Protein AF-A0A7R9MP04-F1 (afdb_monomer_lite)

Sequence (145 aa):
VLKQELERLFHLYYTNGYKESTEEIFAVLNKYTIYDICSVLKQFIRELPDPLLTQDLLEAFILVPNHENLNKMTVHNIATIMAPNLFPVLAQKKRTKQMEGLKEMETIMERAKDSFYITKTLVYNHLVLFHVPPYLIAQIQRRKK

Structure (mmCIF, N/CA/C/O backbone):
data_AF-A0A7R9MP04-F1
#
_entry.id   AF-A0A7R9MP04-F1
#
loop_
_atom_site.group_PDB
_atom_site.id
_atom_site.type_symbol
_atom_site.label_atom_id
_atom_site.label_alt_id
_atom_site.label_comp_id
_atom_site.label_asym_id
_atom_site.label_entity_id
_atom_site.label_seq_id
_atom_site.pdbx_PDB_ins_code
_atom_site.Cartn_x
_atom_site.Cartn_y
_atom_site.Cartn_z
_atom_site.occupancy
_atom_site.B_iso_or_equiv
_atom_site.auth_seq_id
_atom_site.auth_comp_id
_atom_site.auth_asym_id
_atom_site.auth_atom_id
_atom_site.pdbx_PDB_model_num
ATOM 1 N N . VAL A 1 1 ? -20.788 4.157 5.217 1.00 84.12 1 VAL A N 1
ATOM 2 C CA . VAL A 1 1 ? -21.451 5.092 4.282 1.00 84.12 1 VAL A CA 1
ATOM 3 C C . VAL A 1 1 ? -20.596 5.298 3.036 1.00 84.12 1 VAL A C 1
ATOM 5 O O . VAL A 1 1 ? -20.893 4.626 2.064 1.00 84.12 1 VAL A O 1
ATOM 8 N N . LEU A 1 2 ? -19.476 6.041 3.078 1.00 88.44 2 LEU A N 1
ATOM 9 C CA . LEU A 1 2 ? -18.633 6.297 1.889 1.00 88.44 2 LEU A CA 1
ATOM 10 C C . LEU A 1 2 ? -18.246 5.033 1.090 1.00 88.44 2 LEU A C 1
ATOM 12 O O . LEU A 1 2 ? -18.447 4.993 -0.116 1.00 88.44 2 LEU A O 1
ATOM 16 N N . LYS A 1 3 ? -17.747 3.979 1.753 1.00 87.50 3 LYS A N 1
ATOM 17 C CA . LYS A 1 3 ? -17.382 2.710 1.089 1.00 87.50 3 LYS A CA 1
ATOM 18 C C . LYS A 1 3 ? -18.540 2.089 0.300 1.00 87.50 3 LYS A C 1
ATOM 20 O O . LYS A 1 3 ? -18.364 1.754 -0.860 1.00 87.50 3 LYS A O 1
ATOM 25 N N . GLN A 1 4 ? -19.717 1.995 0.917 1.00 88.38 4 GLN A N 1
ATOM 26 C CA . GLN A 1 4 ? -20.915 1.430 0.286 1.00 88.38 4 GLN A CA 1
ATOM 27 C C . GLN A 1 4 ? -21.379 2.281 -0.900 1.00 88.38 4 GLN A C 1
ATOM 29 O O . GLN A 1 4 ? -21.826 1.752 -1.912 1.00 88.38 4 GLN A O 1
ATOM 34 N N . GLU A 1 5 ? -21.263 3.604 -0.785 1.00 87.38 5 GLU A N 1
ATOM 35 C CA . GLU A 1 5 ? -21.650 4.528 -1.850 1.00 87.38 5 GLU A CA 1
ATOM 36 C C . GLU A 1 5 ? -20.693 4.440 -3.046 1.00 87.38 5 GLU A C 1
ATOM 38 O O . GLU A 1 5 ? -21.151 4.391 -4.186 1.00 87.38 5 GLU A O 1
ATOM 43 N N . LEU A 1 6 ? -19.386 4.305 -2.790 1.00 87.12 6 LEU A N 1
ATOM 44 C CA . LEU A 1 6 ? -18.387 4.035 -3.825 1.00 87.12 6 LEU A CA 1
ATOM 45 C C . LEU A 1 6 ? -18.576 2.658 -4.466 1.00 87.12 6 LEU A C 1
ATOM 47 O O . LEU A 1 6 ? -18.546 2.567 -5.685 1.00 87.12 6 LEU A O 1
ATOM 51 N N . GLU A 1 7 ? -18.815 1.599 -3.690 1.00 87.56 7 GLU A N 1
ATOM 52 C CA . GLU A 1 7 ? -19.099 0.256 -4.226 1.00 87.56 7 GLU A CA 1
ATOM 53 C C . GLU A 1 7 ? -20.322 0.269 -5.150 1.00 87.56 7 GLU A C 1
ATOM 55 O O . GLU A 1 7 ? -20.286 -0.308 -6.238 1.00 87.56 7 GLU A O 1
ATOM 60 N N . ARG A 1 8 ? -21.382 0.986 -4.758 1.00 88.19 8 ARG A N 1
ATOM 61 C CA . ARG A 1 8 ? -22.579 1.173 -5.584 1.00 88.19 8 ARG A CA 1
ATOM 62 C C . ARG A 1 8 ? -22.254 1.893 -6.894 1.00 88.19 8 ARG A C 1
ATOM 64 O O . ARG A 1 8 ? -22.691 1.441 -7.949 1.00 88.19 8 ARG A O 1
ATOM 71 N N . LEU A 1 9 ? -21.504 2.994 -6.831 1.00 84.38 9 LEU A N 1
ATOM 72 C CA . LEU A 1 9 ? -21.118 3.772 -8.014 1.00 84.38 9 LEU A CA 1
ATOM 73 C C . LEU A 1 9 ? -20.188 2.991 -8.943 1.00 84.38 9 LEU A C 1
ATOM 75 O O . LEU A 1 9 ? -20.394 3.000 -10.150 1.00 84.38 9 LEU A O 1
ATOM 79 N N . PHE A 1 10 ? -19.214 2.256 -8.403 1.00 82.56 10 PHE A N 1
ATOM 80 C CA . PHE A 1 10 ? -18.371 1.375 -9.209 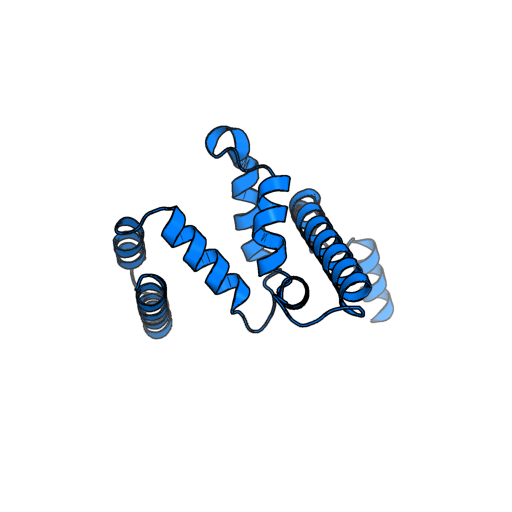1.00 82.56 10 PHE A CA 1
ATOM 81 C C . PHE A 1 10 ? -19.207 0.301 -9.903 1.00 82.56 10 PHE A C 1
ATOM 83 O O . PHE A 1 10 ? -19.037 0.077 -11.098 1.00 82.56 10 PHE A O 1
ATOM 90 N N . HIS A 1 11 ? -20.149 -0.328 -9.200 1.00 84.94 11 HIS A N 1
ATOM 91 C CA . HIS A 1 11 ? -21.037 -1.310 -9.816 1.00 84.94 11 HIS A CA 1
ATOM 92 C C . HIS A 1 11 ? -21.853 -0.706 -10.973 1.00 84.94 11 HIS A C 1
ATOM 94 O O . HIS A 1 11 ? -21.939 -1.311 -12.041 1.00 84.94 11 HIS A O 1
ATOM 100 N N . LEU A 1 12 ? -22.418 0.492 -10.799 1.00 82.94 12 LEU A N 1
ATOM 101 C CA . LEU A 1 12 ? -23.123 1.229 -11.861 1.00 82.94 12 LEU A CA 1
ATOM 102 C C . LEU A 1 12 ? -22.210 1.533 -13.053 1.00 82.94 12 LEU A C 1
ATOM 104 O O . LEU A 1 12 ? -22.532 1.171 -14.183 1.00 82.94 12 LEU A O 1
ATOM 108 N N . TYR A 1 13 ? -21.021 2.067 -12.790 1.00 80.88 13 TYR A N 1
ATOM 109 C CA . TYR A 1 13 ? -20.032 2.384 -13.814 1.00 80.88 13 TYR A CA 1
ATOM 110 C C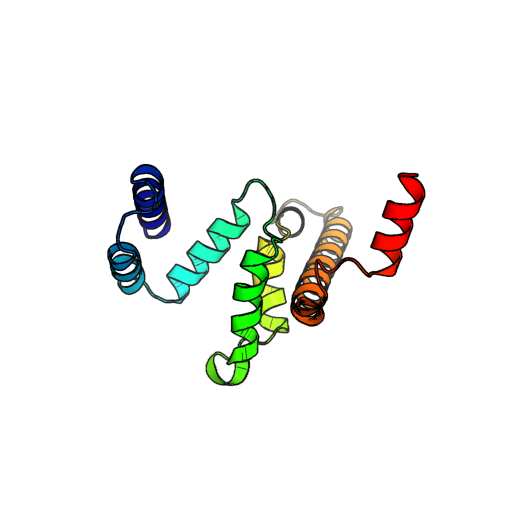 . TYR A 1 13 ? -19.647 1.163 -14.670 1.00 80.88 13 TYR A C 1
ATOM 112 O O . TYR A 1 13 ? -19.632 1.240 -15.902 1.00 80.88 13 TYR A O 1
ATOM 120 N N . TYR A 1 14 ? -19.389 0.013 -14.035 1.00 79.94 14 TYR A N 1
ATOM 121 C CA . TYR A 1 14 ? -19.065 -1.238 -14.732 1.00 79.94 14 TYR A CA 1
ATOM 122 C C . TYR A 1 14 ? -20.267 -1.806 -15.500 1.00 79.94 14 TYR A C 1
ATOM 124 O O . TYR A 1 14 ? -20.126 -2.203 -16.657 1.00 79.94 14 TYR A O 1
ATOM 132 N N . THR A 1 15 ? -21.455 -1.830 -14.890 1.00 84.19 15 THR A N 1
ATOM 133 C CA . THR A 1 15 ? -22.670 -2.374 -15.530 1.00 84.19 15 THR A CA 1
ATOM 134 C C . THR A 1 15 ? -23.150 -1.533 -16.709 1.00 84.19 15 THR A C 1
ATOM 136 O O . THR A 1 15 ? -23.669 -2.084 -17.678 1.00 84.19 15 THR A O 1
ATOM 139 N N . ASN A 1 16 ? -22.878 -0.229 -16.694 1.00 81.94 16 ASN A N 1
ATOM 140 C CA . ASN A 1 16 ? -23.178 0.686 -17.794 1.00 81.94 16 ASN A CA 1
ATOM 141 C C . ASN A 1 16 ? -22.074 0.732 -18.869 1.00 81.94 16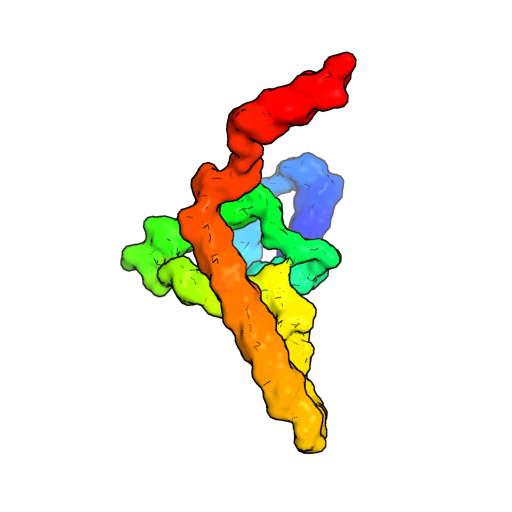 ASN A C 1
ATOM 143 O O . ASN A 1 16 ? -22.106 1.576 -19.768 1.00 81.94 16 ASN A O 1
ATOM 147 N N . GLY A 1 17 ? -21.108 -0.193 -18.822 1.00 75.00 17 GLY A N 1
ATOM 148 C CA . GLY A 1 17 ? -20.081 -0.355 -19.849 1.00 75.00 17 GLY A CA 1
ATOM 149 C C . GLY A 1 17 ? -19.074 0.790 -19.887 1.00 75.00 17 GLY A C 1
ATOM 150 O O . GLY A 1 17 ? -18.675 1.197 -20.977 1.00 75.00 17 GLY A O 1
ATOM 151 N N . TYR A 1 18 ? -18.683 1.313 -18.720 1.00 72.25 18 TYR A N 1
ATOM 152 C CA . TYR A 1 18 ? -17.705 2.401 -18.570 1.00 72.25 18 TYR A CA 1
ATOM 153 C C . TYR A 1 18 ? -18.153 3.742 -19.181 1.00 72.25 18 TYR A C 1
ATOM 155 O O . TYR A 1 18 ? -17.324 4.608 -19.455 1.00 72.25 18 TYR A O 1
ATOM 163 N N . LYS A 1 19 ? -19.461 3.916 -19.424 1.00 63.34 19 LYS A N 1
ATOM 164 C CA . LYS A 1 19 ? -20.028 5.090 -20.113 1.00 63.34 19 LYS A CA 1
ATOM 165 C C . LYS A 1 19 ? -20.446 6.235 -19.191 1.00 63.34 19 LYS A C 1
ATOM 167 O O . LYS A 1 19 ? -20.754 7.312 -19.693 1.00 63.34 19 LYS A O 1
ATOM 172 N N . GLU A 1 20 ? -20.504 6.017 -17.880 1.00 62.00 20 GLU A N 1
ATOM 173 C CA . GLU A 1 20 ? -20.896 7.073 -16.944 1.00 62.00 20 GLU A CA 1
ATOM 174 C C . GLU A 1 20 ? -19.772 8.086 -16.707 1.00 62.00 20 GLU A C 1
ATOM 176 O O . GLU A 1 20 ? -18.592 7.743 -16.615 1.00 62.00 20 GLU A O 1
ATOM 181 N N . SER A 1 21 ? -20.177 9.351 -16.590 1.00 65.62 21 SER A N 1
ATOM 182 C CA . SER A 1 21 ? -19.329 10.469 -16.194 1.00 65.62 21 SER A CA 1
ATOM 183 C C . SER A 1 21 ? -18.785 10.246 -14.780 1.00 65.62 21 SER A C 1
ATOM 185 O O . SER A 1 21 ? -19.538 9.990 -13.841 1.00 65.62 21 SER A O 1
ATOM 187 N N . THR A 1 22 ? -17.474 10.404 -14.591 1.00 73.94 22 THR A N 1
ATOM 188 C CA . THR A 1 22 ? -16.836 10.348 -13.263 1.00 73.94 22 THR A CA 1
ATOM 189 C C . THR A 1 22 ? -17.294 11.473 -12.320 1.00 73.94 22 THR A C 1
ATOM 191 O O . THR A 1 22 ? -16.907 11.483 -11.153 1.00 73.94 22 THR A O 1
ATOM 194 N N . GLU A 1 23 ? -18.106 12.427 -12.788 1.00 82.25 23 GLU A N 1
ATOM 195 C CA . GLU A 1 23 ? -18.621 13.561 -12.006 1.00 82.25 23 GLU A CA 1
ATOM 196 C C . GLU A 1 23 ? -19.388 13.130 -10.754 1.00 82.25 23 GLU A C 1
ATOM 198 O O . GLU A 1 23 ? -19.207 13.742 -9.703 1.00 82.25 23 GLU A O 1
ATOM 203 N N . GLU A 1 24 ? -20.185 12.059 -10.813 1.00 81.00 24 GLU A N 1
ATOM 204 C CA . GLU A 1 24 ? -20.904 11.563 -9.631 1.00 81.00 24 GLU A CA 1
ATOM 205 C C . GLU A 1 24 ? -19.945 11.025 -8.563 1.00 81.00 24 GLU A C 1
ATOM 207 O O . GLU A 1 24 ? -20.136 11.269 -7.369 1.00 81.00 24 GLU A O 1
ATOM 212 N N . ILE A 1 25 ? -18.867 10.356 -8.988 1.00 82.44 25 ILE A N 1
ATOM 213 C CA . ILE A 1 25 ? -17.813 9.875 -8.090 1.00 82.44 25 ILE A CA 1
ATOM 214 C C . ILE A 1 25 ? -17.137 11.071 -7.419 1.00 82.44 25 ILE A C 1
ATOM 216 O O . ILE A 1 25 ? -17.017 11.099 -6.193 1.00 82.44 25 ILE A O 1
ATOM 220 N N . PHE A 1 26 ? -16.756 12.095 -8.188 1.00 84.00 26 PHE A N 1
ATOM 221 C CA . PHE A 1 26 ? -16.170 13.317 -7.634 1.00 84.00 26 PHE A CA 1
ATOM 222 C C . PHE A 1 26 ? -17.129 14.047 -6.686 1.00 84.00 26 PHE A C 1
ATOM 224 O O . PHE A 1 26 ? -16.710 14.500 -5.620 1.00 84.00 26 PHE A O 1
ATOM 231 N N . ALA A 1 27 ? -18.419 14.120 -7.018 1.00 87.19 27 ALA A N 1
ATOM 232 C CA . ALA A 1 27 ? -19.434 14.737 -6.173 1.00 87.19 27 ALA A CA 1
ATOM 233 C C . ALA A 1 27 ? -19.604 14.002 -4.837 1.00 87.19 27 ALA A C 1
ATOM 235 O O . ALA A 1 27 ? -19.786 14.648 -3.807 1.00 87.19 27 ALA A O 1
ATOM 236 N N . VAL A 1 28 ? -19.524 12.668 -4.827 1.00 87.06 28 VAL A N 1
ATOM 237 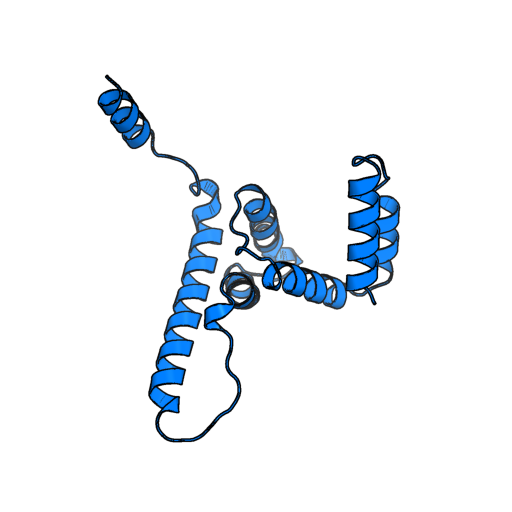C CA . VAL A 1 28 ? -19.532 11.880 -3.586 1.00 87.06 28 VAL A CA 1
ATOM 238 C C . VAL A 1 28 ? -18.244 12.086 -2.800 1.00 87.06 28 VAL A C 1
ATOM 240 O O . VAL A 1 28 ? -18.322 12.367 -1.607 1.00 87.06 28 VAL A O 1
ATOM 243 N N . LEU A 1 29 ? -17.073 12.008 -3.438 1.00 87.56 29 LEU A N 1
ATOM 244 C CA . LEU A 1 29 ? -15.784 12.195 -2.763 1.00 87.56 29 LEU A CA 1
ATOM 245 C C . LEU A 1 29 ? -15.689 13.568 -2.083 1.00 87.56 29 LEU A C 1
ATOM 247 O O . LEU A 1 29 ? -15.275 13.642 -0.930 1.00 87.56 29 LEU A O 1
ATOM 251 N N . ASN A 1 30 ? -16.166 14.633 -2.732 1.00 90.31 30 ASN A N 1
ATOM 252 C CA . ASN A 1 30 ? -16.152 15.995 -2.184 1.00 90.31 30 ASN A CA 1
ATOM 253 C C . ASN A 1 30 ? -17.024 16.188 -0.929 1.00 90.31 30 ASN A C 1
ATOM 255 O O . ASN A 1 30 ? -16.877 17.197 -0.241 1.00 90.31 30 ASN A O 1
ATOM 259 N N . LYS A 1 31 ? -17.918 15.245 -0.599 1.00 92.38 31 LYS A N 1
ATOM 260 C CA . LYS A 1 31 ? -18.712 15.285 0.644 1.00 92.38 31 LYS A CA 1
ATOM 261 C C . LYS A 1 31 ? -17.928 14.819 1.874 1.00 92.38 31 LYS A C 1
ATOM 263 O O . LYS A 1 31 ? -18.400 15.015 2.992 1.00 92.38 31 LYS A O 1
ATOM 268 N N . TYR A 1 32 ? -16.777 14.177 1.686 1.00 92.56 32 TYR A N 1
ATOM 269 C CA . TYR A 1 32 ? -16.004 13.546 2.753 1.00 92.56 32 TYR A CA 1
ATOM 270 C C . TYR A 1 32 ? -14.620 14.169 2.897 1.00 92.56 32 TYR A C 1
ATOM 272 O O . TYR A 1 32 ? -14.087 14.787 1.976 1.00 92.56 32 TYR A O 1
ATOM 280 N N . THR A 1 33 ? -14.009 14.000 4.069 1.00 92.50 33 THR A N 1
ATOM 281 C CA . THR A 1 33 ? -12.649 14.494 4.282 1.00 92.50 33 THR A CA 1
ATOM 282 C C . THR A 1 33 ? -11.637 13.626 3.537 1.00 92.50 33 THR A C 1
ATOM 284 O O . THR A 1 33 ? -11.853 12.433 3.309 1.00 92.50 33 THR A O 1
ATOM 287 N N . ILE A 1 34 ? -10.463 14.188 3.235 1.00 87.50 34 ILE A N 1
ATOM 288 C CA . ILE A 1 34 ? -9.354 13.418 2.655 1.00 87.50 34 ILE A CA 1
ATOM 289 C C . ILE A 1 34 ? -8.956 12.219 3.531 1.00 87.50 34 ILE A C 1
ATOM 291 O O . ILE A 1 34 ? -8.529 11.188 3.017 1.00 87.50 34 ILE A O 1
ATOM 295 N N . TYR A 1 35 ? -9.133 12.314 4.853 1.00 89.00 35 TYR A N 1
ATOM 296 C CA . TYR A 1 35 ? -8.850 11.219 5.779 1.00 89.00 35 TYR A CA 1
ATOM 297 C C . TYR A 1 35 ? -9.840 10.064 5.625 1.00 89.00 35 TYR A C 1
ATOM 299 O O . TYR A 1 35 ? -9.414 8.907 5.630 1.00 89.00 35 TYR A O 1
ATOM 307 N N . ASP A 1 36 ? -11.127 10.363 5.440 1.00 90.88 36 ASP A N 1
ATOM 308 C CA . ASP A 1 36 ? -12.165 9.357 5.195 1.00 90.88 36 ASP A CA 1
ATOM 309 C C . ASP A 1 36 ? -11.906 8.627 3.877 1.00 90.88 36 ASP A C 1
ATOM 311 O O . ASP A 1 36 ? -11.904 7.394 3.835 1.00 90.88 36 ASP A O 1
ATOM 315 N N . ILE A 1 37 ? -11.596 9.385 2.822 1.00 89.56 37 ILE A N 1
ATOM 316 C CA . ILE A 1 37 ? -11.263 8.847 1.498 1.00 89.56 37 ILE A CA 1
ATOM 317 C C . ILE A 1 37 ? -10.023 7.950 1.590 1.00 89.56 37 ILE A C 1
ATOM 319 O O . ILE A 1 37 ? -10.060 6.795 1.165 1.00 89.56 37 ILE A O 1
ATOM 323 N N . CYS A 1 38 ? -8.943 8.430 2.214 1.00 86.50 38 CYS A N 1
ATOM 324 C CA . CYS A 1 38 ? -7.726 7.646 2.432 1.00 86.50 38 CYS A CA 1
ATOM 325 C C . CYS A 1 38 ? -7.991 6.379 3.255 1.00 86.50 38 CYS A C 1
ATOM 327 O O . CYS A 1 38 ? -7.385 5.337 3.008 1.00 86.50 38 CYS A O 1
ATOM 329 N N . SER A 1 39 ? -8.865 6.451 4.260 1.00 88.50 39 SER A N 1
ATOM 330 C CA . SER A 1 39 ? -9.246 5.297 5.078 1.00 88.50 39 SER A CA 1
ATOM 331 C C . SER A 1 39 ? -9.938 4.225 4.237 1.00 88.50 39 SER A C 1
ATOM 333 O O . SER A 1 39 ? -9.537 3.060 4.277 1.00 88.50 39 SER A O 1
ATOM 335 N N . VAL A 1 40 ? -10.909 4.634 3.417 1.00 89.88 40 VAL A N 1
ATOM 336 C CA . VAL A 1 40 ? -11.648 3.743 2.516 1.00 89.88 40 VAL A CA 1
ATOM 337 C C . VAL A 1 40 ? -10.736 3.156 1.436 1.00 89.88 40 VAL A C 1
ATOM 339 O O . VAL A 1 40 ? -10.798 1.956 1.188 1.00 89.88 40 VAL A O 1
ATOM 342 N N . LEU A 1 41 ? -9.819 3.941 0.863 1.00 86.00 41 LEU A N 1
ATOM 343 C CA . LEU A 1 41 ? -8.823 3.446 -0.096 1.00 86.00 41 LEU A CA 1
ATOM 344 C C . LEU A 1 41 ? -7.945 2.342 0.509 1.00 86.00 41 LEU A C 1
ATOM 346 O O . LEU A 1 41 ? -7.800 1.266 -0.070 1.00 86.00 41 LEU A O 1
ATOM 350 N N . LYS A 1 42 ? -7.389 2.577 1.705 1.00 85.12 42 LYS A N 1
ATOM 351 C CA . LYS A 1 42 ? -6.591 1.565 2.421 1.00 85.12 42 LYS A CA 1
ATOM 352 C C . LYS A 1 42 ? -7.409 0.311 2.716 1.00 85.12 42 LYS A C 1
ATOM 354 O O . LYS A 1 42 ? -6.883 -0.796 2.652 1.00 85.12 42 LYS A O 1
ATOM 359 N N . GLN A 1 43 ? -8.684 0.487 3.052 1.00 85.50 43 GLN A N 1
ATOM 360 C CA . GLN A 1 43 ? -9.599 -0.617 3.294 1.00 85.50 43 GLN A CA 1
ATOM 361 C C . GLN A 1 43 ? -9.841 -1.447 2.028 1.00 85.50 43 GLN A C 1
ATOM 363 O O . GLN A 1 43 ? -9.740 -2.666 2.116 1.00 85.50 43 GLN A O 1
ATOM 368 N N . PHE A 1 44 ? -10.082 -0.820 0.872 1.00 84.75 44 PHE A N 1
ATOM 369 C CA . PHE A 1 44 ? -10.239 -1.537 -0.396 1.00 84.75 44 PHE A CA 1
ATOM 370 C C . PHE A 1 44 ? -9.008 -2.370 -0.734 1.00 84.75 44 PHE A C 1
ATOM 372 O O . PHE A 1 44 ? -9.144 -3.554 -1.004 1.00 84.75 44 PHE A O 1
ATOM 379 N N . ILE A 1 45 ? -7.810 -1.789 -0.639 1.00 80.19 45 ILE A N 1
ATOM 380 C CA . ILE A 1 45 ? -6.555 -2.498 -0.943 1.00 80.19 45 ILE A CA 1
ATOM 381 C C . ILE A 1 45 ? -6.393 -3.748 -0.070 1.00 80.19 45 ILE A C 1
ATOM 383 O O . ILE A 1 45 ? -5.967 -4.790 -0.554 1.00 80.19 45 ILE A O 1
ATOM 387 N N . ARG A 1 46 ? -6.768 -3.655 1.210 1.00 81.25 46 ARG A N 1
ATOM 388 C CA . ARG A 1 46 ? -6.681 -4.768 2.161 1.00 81.25 46 ARG A CA 1
ATOM 389 C C . ARG A 1 46 ? -7.712 -5.873 1.910 1.00 81.25 46 ARG A C 1
ATOM 391 O O . ARG A 1 46 ? -7.465 -7.010 2.292 1.00 81.25 46 ARG A O 1
ATOM 398 N N . GLU A 1 47 ? -8.880 -5.538 1.370 1.00 81.94 47 GLU A N 1
ATOM 399 C CA . GLU A 1 47 ? -10.004 -6.472 1.188 1.00 81.94 47 GLU A CA 1
ATOM 400 C C . GLU A 1 47 ? -9.959 -7.236 -0.140 1.00 81.94 47 GLU A C 1
ATOM 402 O O . GLU A 1 47 ? -10.836 -8.057 -0.405 1.00 81.94 47 GLU A O 1
ATOM 407 N N . LEU A 1 48 ? -8.953 -6.985 -0.975 1.00 76.31 48 LEU A N 1
ATOM 408 C CA . LEU A 1 48 ? -8.832 -7.674 -2.250 1.00 76.31 48 LEU A CA 1
ATOM 409 C C . LEU A 1 48 ? -8.431 -9.140 -2.065 1.00 76.31 48 LEU A C 1
ATOM 411 O O . LEU A 1 48 ? -7.656 -9.456 -1.160 1.00 76.31 48 LEU A O 1
ATOM 415 N N . PRO A 1 49 ? -8.950 -10.033 -2.928 1.00 72.38 49 PRO A N 1
ATOM 416 C CA . PRO A 1 49 ? -8.653 -11.460 -2.855 1.00 72.38 49 PRO A CA 1
ATOM 417 C C . PRO A 1 49 ? -7.162 -11.751 -3.072 1.00 72.38 49 PRO A C 1
ATOM 419 O O . PRO A 1 49 ? -6.631 -12.655 -2.435 1.00 72.38 49 PRO A O 1
ATOM 422 N N . ASP A 1 50 ? -6.491 -10.934 -3.892 1.00 65.50 50 ASP A N 1
ATOM 423 C CA . ASP A 1 50 ? -5.053 -10.992 -4.144 1.00 65.50 50 ASP A CA 1
ATOM 424 C C . ASP A 1 50 ? -4.395 -9.629 -3.842 1.00 65.50 50 ASP A C 1
ATOM 426 O O . ASP A 1 50 ? -4.964 -8.583 -4.180 1.00 65.50 50 ASP A O 1
ATOM 430 N N . PRO A 1 51 ? -3.199 -9.597 -3.218 1.00 64.94 51 PRO A N 1
ATOM 431 C CA . PRO A 1 51 ? -2.502 -8.351 -2.913 1.00 64.94 51 PRO A CA 1
ATOM 432 C C . PRO A 1 51 ? -2.130 -7.584 -4.192 1.00 64.94 51 PRO A C 1
ATOM 434 O O . PRO A 1 51 ? -1.487 -8.110 -5.101 1.00 64.94 51 PRO A O 1
ATOM 437 N N . LEU A 1 52 ? -2.517 -6.305 -4.246 1.00 63.59 52 LEU A N 1
ATOM 438 C CA . LEU A 1 52 ? -2.276 -5.420 -5.387 1.00 63.59 52 LEU A CA 1
ATOM 439 C C . LEU A 1 52 ? -0.819 -4.960 -5.458 1.00 63.59 52 LEU A C 1
ATOM 441 O O . LEU A 1 52 ? -0.436 -3.959 -4.854 1.00 63.59 52 LEU A O 1
ATOM 445 N N . LEU A 1 53 ? -0.024 -5.642 -6.271 1.00 63.84 53 LEU A N 1
ATOM 446 C CA . LEU A 1 53 ? 1.237 -5.122 -6.799 1.00 63.84 53 LEU A CA 1
ATOM 447 C C . LEU A 1 53 ? 1.231 -5.249 -8.322 1.00 63.84 53 LEU A C 1
ATOM 449 O O . LEU A 1 53 ? 2.009 -5.996 -8.910 1.00 63.84 53 LEU A O 1
ATOM 453 N N . THR A 1 54 ? 0.301 -4.540 -8.961 1.00 62.94 54 THR A N 1
ATOM 454 C CA . THR A 1 54 ? 0.263 -4.418 -10.421 1.00 62.94 54 THR A CA 1
ATOM 455 C C . THR A 1 54 ? 1.050 -3.191 -10.871 1.00 62.94 54 THR A C 1
ATOM 457 O O . THR A 1 54 ? 1.182 -2.208 -10.138 1.00 62.94 54 THR A O 1
ATOM 460 N N . GLN A 1 55 ? 1.576 -3.253 -12.094 1.00 61.94 55 GLN A N 1
ATOM 461 C CA . GLN A 1 55 ? 2.318 -2.159 -12.720 1.00 61.94 55 GLN A CA 1
ATOM 462 C C . GLN A 1 55 ? 1.504 -0.851 -12.749 1.00 61.94 55 GLN A C 1
ATOM 464 O O . GLN A 1 55 ? 2.0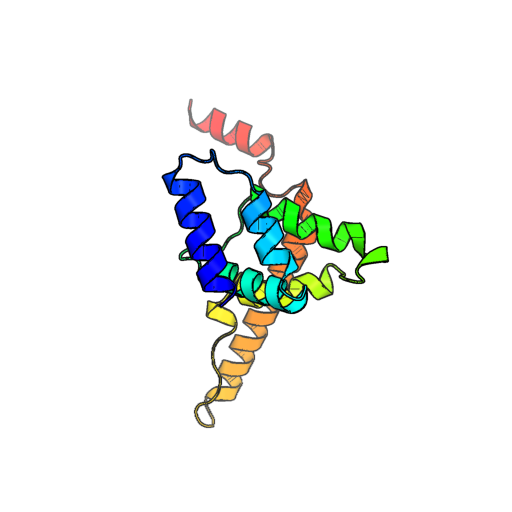47 0.207 -12.447 1.00 61.94 55 GLN A O 1
ATOM 469 N N . ASP A 1 56 ? 0.197 -0.943 -13.008 1.00 63.25 56 ASP A N 1
ATOM 470 C CA . ASP A 1 56 ? -0.694 0.214 -13.187 1.00 63.25 56 ASP A CA 1
ATOM 471 C C . ASP A 1 56 ? -0.953 0.994 -11.890 1.00 63.25 56 ASP A C 1
ATOM 473 O O . ASP A 1 56 ? -1.128 2.209 -11.893 1.00 63.25 56 ASP A O 1
ATOM 477 N N . LEU A 1 57 ? -0.964 0.305 -10.749 1.00 68.06 57 LEU A N 1
ATOM 478 C CA . LEU A 1 57 ? -1.199 0.936 -9.450 1.00 68.06 57 LEU A CA 1
ATOM 479 C C . LEU A 1 57 ? 0.082 1.485 -8.828 1.00 68.06 57 LEU A C 1
ATOM 481 O O . LEU A 1 57 ? 0.017 2.394 -7.999 1.00 68.06 57 LEU A O 1
ATOM 485 N N . LEU A 1 58 ? 1.245 0.967 -9.236 1.00 70.25 58 LEU A N 1
ATOM 486 C CA . LEU A 1 58 ? 2.532 1.441 -8.743 1.00 70.25 58 LEU A CA 1
ATOM 487 C C . LEU A 1 58 ? 2.728 2.930 -9.064 1.00 70.25 58 LEU A C 1
ATOM 489 O O . LEU A 1 58 ? 3.183 3.673 -8.197 1.00 70.25 58 LEU A O 1
ATOM 493 N N . GLU A 1 59 ? 2.297 3.384 -10.244 1.00 73.38 59 GLU A N 1
ATOM 494 C CA . GLU A 1 59 ? 2.339 4.795 -10.658 1.00 73.38 59 GLU A CA 1
ATOM 495 C C . GLU A 1 59 ? 1.632 5.721 -9.658 1.00 73.38 59 GLU A C 1
ATOM 497 O O . GLU A 1 59 ? 2.206 6.716 -9.205 1.00 73.38 59 GLU A O 1
ATOM 502 N N . ALA A 1 60 ? 0.433 5.338 -9.211 1.00 70.50 60 ALA A N 1
ATOM 503 C CA . ALA A 1 60 ? -0.310 6.081 -8.197 1.00 70.50 60 ALA A CA 1
ATOM 504 C C . ALA A 1 60 ? 0.437 6.135 -6.849 1.00 70.50 60 ALA A C 1
ATOM 506 O O . ALA A 1 60 ? 0.423 7.166 -6.172 1.00 70.50 60 ALA A O 1
ATOM 507 N N . PHE A 1 61 ? 1.140 5.061 -6.471 1.00 72.88 61 PHE A N 1
ATOM 508 C CA . PHE A 1 61 ? 1.955 5.026 -5.250 1.00 72.88 61 PHE A CA 1
ATOM 509 C C . PHE A 1 61 ? 3.212 5.900 -5.328 1.00 72.88 61 PHE A C 1
ATOM 511 O O . PHE A 1 61 ? 3.662 6.398 -4.296 1.00 72.88 61 PHE A O 1
ATOM 518 N N . ILE A 1 62 ? 3.765 6.114 -6.523 1.00 78.88 62 ILE A N 1
ATOM 519 C CA . ILE A 1 62 ? 4.975 6.921 -6.759 1.00 78.88 62 ILE A CA 1
ATOM 520 C C . ILE A 1 62 ? 4.647 8.408 -6.929 1.00 78.88 62 ILE A C 1
ATOM 522 O O . ILE A 1 62 ? 5.467 9.272 -6.608 1.00 78.88 62 ILE A O 1
ATOM 526 N N . LEU A 1 63 ? 3.433 8.743 -7.367 1.00 83.69 63 LEU A N 1
ATOM 527 C CA . LEU A 1 63 ? 3.019 10.138 -7.502 1.00 83.69 63 LEU A CA 1
ATOM 528 C C . LEU A 1 63 ? 3.023 10.873 -6.153 1.00 83.69 63 LEU A C 1
ATOM 530 O O . LEU A 1 63 ? 3.392 12.046 -6.087 1.00 83.69 63 LEU A O 1
ATOM 534 N N . VAL A 1 64 ? 2.657 10.186 -5.067 1.00 85.12 64 VAL A N 1
ATOM 535 C CA . VAL A 1 64 ? 2.619 10.756 -3.710 1.00 85.12 64 VAL A CA 1
ATOM 536 C C . VAL A 1 64 ? 4.002 11.233 -3.230 1.00 85.12 64 VAL A C 1
ATOM 538 O O . VAL A 1 64 ? 4.109 12.419 -2.906 1.00 85.12 64 VAL A O 1
ATOM 541 N N . PRO A 1 65 ? 5.066 10.404 -3.204 1.00 85.06 65 PRO A N 1
ATOM 542 C CA . PRO A 1 65 ? 6.386 10.849 -2.758 1.00 85.06 65 PRO A CA 1
ATOM 543 C C . PRO A 1 65 ? 7.035 11.843 -3.729 1.00 85.06 65 PRO A C 1
ATOM 545 O O . PRO A 1 65 ? 7.794 12.703 -3.295 1.00 85.06 65 PRO A O 1
ATOM 548 N N . ASN A 1 66 ? 6.684 11.827 -5.020 1.00 86.75 66 ASN A N 1
ATOM 549 C CA . ASN A 1 66 ? 7.153 12.848 -5.967 1.00 86.75 66 ASN A CA 1
ATOM 550 C C . ASN A 1 66 ? 6.661 14.267 -5.617 1.00 86.75 66 ASN A C 1
ATOM 552 O O . ASN A 1 66 ? 7.273 15.252 -6.023 1.00 86.75 66 ASN A O 1
ATOM 556 N N . HIS A 1 67 ? 5.590 14.379 -4.825 1.00 89.25 67 HIS A N 1
ATOM 557 C CA . HIS A 1 67 ? 5.046 15.643 -4.326 1.00 89.25 67 HIS A CA 1
ATOM 558 C C . HIS A 1 67 ? 5.316 15.858 -2.825 1.00 89.25 67 HIS A C 1
ATOM 560 O O . HIS A 1 67 ? 4.591 16.614 -2.169 1.00 89.25 67 HIS A O 1
ATOM 566 N N . GLU A 1 68 ? 6.369 15.239 -2.270 1.00 89.19 68 GLU A N 1
ATOM 567 C CA . GLU A 1 68 ? 6.729 15.313 -0.842 1.00 89.19 68 GLU A CA 1
ATOM 568 C C . GLU A 1 68 ? 6.816 16.756 -0.317 1.00 89.19 68 GLU A C 1
ATOM 570 O O . GLU A 1 68 ? 6.374 17.051 0.794 1.00 89.19 68 GLU A O 1
ATOM 575 N N . ASN A 1 69 ? 7.301 17.696 -1.132 1.00 89.62 69 ASN A N 1
ATOM 576 C CA . ASN A 1 69 ? 7.394 19.107 -0.747 1.00 89.62 69 ASN A CA 1
ATOM 577 C C . ASN A 1 69 ? 6.032 19.718 -0.369 1.00 89.62 69 ASN A C 1
ATOM 579 O O . ASN A 1 69 ? 5.978 20.582 0.515 1.00 89.62 69 ASN A O 1
ATOM 583 N N . LEU A 1 70 ? 4.950 19.241 -0.991 1.00 90.31 70 LEU A N 1
ATOM 584 C CA . LEU A 1 70 ? 3.582 19.725 -0.802 1.00 90.31 70 LEU A CA 1
ATOM 585 C C . LEU A 1 70 ? 2.817 18.916 0.251 1.00 90.31 70 LEU A C 1
ATOM 587 O O . LEU A 1 70 ? 2.127 19.498 1.083 1.00 90.31 70 LEU A O 1
ATOM 591 N N . ASN A 1 71 ? 2.943 17.586 0.237 1.00 87.00 71 ASN A N 1
ATOM 592 C CA . ASN A 1 71 ? 2.129 16.690 1.071 1.00 87.00 71 ASN A CA 1
ATOM 593 C C . ASN A 1 71 ? 2.866 16.117 2.297 1.00 87.00 71 ASN A C 1
ATOM 595 O O . ASN A 1 71 ? 2.235 15.482 3.140 1.00 87.00 71 ASN A O 1
ATOM 599 N N . LYS A 1 72 ? 4.185 16.333 2.408 1.00 90.44 72 LYS A N 1
ATOM 600 C CA . LYS A 1 72 ? 5.069 15.825 3.477 1.00 90.44 72 LYS A CA 1
ATOM 601 C C . LYS A 1 72 ? 5.099 14.293 3.607 1.00 90.44 72 LYS A C 1
ATOM 603 O O . LYS A 1 72 ? 5.549 13.752 4.620 1.00 90.44 72 LYS A O 1
ATOM 608 N N . MET A 1 73 ? 4.628 13.575 2.591 1.00 89.12 73 MET A N 1
ATOM 609 C CA . MET A 1 73 ? 4.578 12.118 2.557 1.00 89.12 73 MET A CA 1
ATOM 610 C C . MET A 1 73 ? 5.839 11.569 1.903 1.00 89.12 73 MET A C 1
ATOM 612 O O . MET A 1 73 ? 5.915 11.415 0.689 1.00 89.12 73 MET A O 1
ATOM 616 N N . THR A 1 74 ? 6.819 11.236 2.738 1.00 90.94 74 THR A N 1
ATOM 617 C CA . THR A 1 74 ? 8.048 10.580 2.289 1.00 90.94 74 THR A CA 1
ATOM 618 C C . THR A 1 74 ? 7.785 9.129 1.879 1.00 90.94 74 THR A C 1
ATOM 620 O O . THR A 1 74 ? 6.823 8.501 2.335 1.00 90.94 74 THR A O 1
ATOM 623 N N . VAL A 1 75 ? 8.696 8.532 1.104 1.00 88.88 75 VAL A N 1
ATOM 624 C CA . VAL A 1 75 ? 8.656 7.086 0.795 1.00 88.88 75 VAL A CA 1
ATOM 625 C C . VAL A 1 75 ? 8.599 6.235 2.073 1.00 88.88 75 VAL A C 1
ATOM 627 O O . VAL A 1 75 ? 7.926 5.207 2.108 1.00 88.88 75 VAL A O 1
ATOM 630 N N . HIS A 1 76 ? 9.263 6.673 3.149 1.00 91.06 76 HIS A N 1
ATOM 631 C CA . HIS A 1 76 ? 9.194 6.009 4.451 1.00 91.06 76 HIS A CA 1
ATOM 632 C C . HIS A 1 76 ? 7.774 6.053 5.034 1.00 91.06 76 HIS A C 1
ATOM 634 O O . HIS A 1 76 ? 7.252 5.015 5.436 1.00 91.06 76 HIS A O 1
ATOM 640 N N . ASN A 1 77 ? 7.127 7.223 5.038 1.00 90.50 77 ASN A N 1
ATOM 641 C CA . ASN A 1 77 ? 5.763 7.382 5.558 1.00 90.50 77 ASN A CA 1
ATOM 642 C C . ASN A 1 77 ? 4.769 6.507 4.784 1.00 90.50 77 ASN A C 1
ATOM 644 O O . ASN A 1 77 ? 3.901 5.865 5.378 1.00 90.50 77 ASN A O 1
ATOM 648 N N . ILE A 1 78 ? 4.935 6.435 3.464 1.00 88.25 78 ILE A N 1
ATOM 649 C CA . ILE A 1 78 ? 4.114 5.593 2.592 1.00 88.25 78 ILE A CA 1
ATOM 650 C C . ILE A 1 78 ? 4.332 4.119 2.907 1.00 88.25 78 ILE A C 1
ATOM 652 O O . ILE A 1 78 ? 3.354 3.409 3.125 1.00 88.25 78 ILE A O 1
ATOM 656 N N . ALA A 1 79 ? 5.582 3.660 2.996 1.00 88.75 79 ALA A N 1
ATOM 657 C CA . ALA A 1 79 ? 5.883 2.272 3.333 1.00 88.75 79 ALA A CA 1
ATOM 658 C C . ALA A 1 79 ? 5.271 1.870 4.684 1.00 88.75 79 ALA A C 1
ATOM 660 O O . ALA A 1 79 ? 4.650 0.815 4.782 1.00 88.75 79 ALA A O 1
ATOM 661 N N . THR A 1 80 ? 5.342 2.739 5.694 1.00 89.06 80 THR A N 1
ATOM 662 C CA . THR A 1 80 ? 4.737 2.503 7.015 1.00 89.06 80 THR A CA 1
ATOM 663 C C . THR A 1 80 ? 3.215 2.351 6.953 1.00 89.06 80 THR A C 1
ATOM 665 O O . THR A 1 80 ? 2.646 1.509 7.646 1.00 89.06 80 THR A O 1
ATOM 668 N N . ILE A 1 81 ? 2.534 3.145 6.123 1.00 87.38 81 ILE A N 1
ATOM 669 C CA . ILE A 1 81 ? 1.067 3.136 6.024 1.00 87.38 81 ILE A CA 1
ATOM 670 C C . ILE A 1 81 ? 0.562 2.027 5.091 1.00 87.38 81 ILE A C 1
ATOM 672 O O . ILE A 1 81 ? -0.499 1.449 5.339 1.00 87.38 81 ILE A O 1
ATOM 676 N N . MET A 1 82 ? 1.300 1.723 4.025 1.00 85.75 82 MET A N 1
ATOM 677 C CA . MET A 1 82 ? 0.857 0.822 2.961 1.00 85.75 82 MET A CA 1
ATOM 678 C C . MET A 1 82 ? 1.267 -0.630 3.180 1.00 85.75 82 MET A C 1
ATOM 680 O O . MET A 1 82 ? 0.461 -1.507 2.881 1.00 85.75 82 MET A O 1
ATOM 684 N N . ALA A 1 83 ? 2.441 -0.901 3.762 1.00 86.56 83 ALA A N 1
ATOM 685 C CA . ALA A 1 83 ? 2.908 -2.264 4.030 1.00 86.56 83 ALA A CA 1
ATOM 686 C C . ALA A 1 83 ? 1.860 -3.173 4.709 1.00 86.56 83 ALA A C 1
ATOM 688 O O . ALA A 1 83 ? 1.638 -4.272 4.206 1.00 86.56 83 ALA A O 1
ATOM 689 N N . PRO A 1 84 ? 1.139 -2.757 5.773 1.00 83.81 84 PRO A N 1
ATOM 690 C CA . PRO A 1 84 ? 0.138 -3.626 6.399 1.00 83.81 84 PRO A CA 1
ATOM 691 C C . PRO A 1 84 ? -1.104 -3.877 5.530 1.00 83.81 84 PRO A C 1
ATOM 693 O O . PRO A 1 84 ? -1.837 -4.828 5.788 1.00 83.81 84 PRO A O 1
ATOM 696 N N . ASN A 1 85 ? -1.365 -3.036 4.524 1.00 83.00 85 ASN A N 1
ATOM 697 C CA . ASN A 1 85 ? -2.474 -3.231 3.586 1.00 83.00 85 ASN A CA 1
ATOM 698 C C . ASN A 1 85 ? -2.046 -4.062 2.365 1.00 83.00 85 ASN A C 1
ATOM 700 O O . ASN A 1 85 ? -2.870 -4.787 1.826 1.00 83.00 85 ASN A O 1
ATOM 704 N N . LEU A 1 86 ? -0.771 -3.993 1.965 1.00 80.25 86 LEU A N 1
ATOM 705 C CA . LEU A 1 86 ? -0.197 -4.817 0.893 1.00 80.25 86 LEU A CA 1
ATOM 706 C C . LEU A 1 86 ? 0.151 -6.237 1.360 1.00 80.25 86 LEU A C 1
ATOM 708 O O . LEU A 1 86 ? 0.110 -7.173 0.567 1.00 80.25 86 LEU A O 1
ATOM 712 N N . PHE A 1 87 ? 0.455 -6.409 2.651 1.00 81.94 87 PHE A N 1
ATOM 713 C CA . PHE A 1 87 ? 0.849 -7.690 3.243 1.00 81.94 87 PHE A CA 1
ATOM 714 C C . PHE A 1 87 ? 0.020 -8.014 4.512 1.00 81.94 87 PHE A C 1
ATOM 716 O O . PHE A 1 87 ? 0.565 -8.071 5.621 1.00 81.94 87 PHE A O 1
ATOM 723 N N . PRO A 1 88 ? -1.309 -8.240 4.394 1.00 68.75 88 PRO A N 1
ATOM 724 C CA . PRO A 1 88 ? -2.233 -8.282 5.540 1.00 68.75 88 PRO A CA 1
ATOM 725 C C . PRO A 1 88 ? -1.999 -9.448 6.507 1.00 68.75 88 PRO A C 1
ATOM 727 O O . PRO A 1 88 ? -2.180 -9.298 7.717 1.00 68.75 88 PRO A O 1
ATOM 730 N N . VAL A 1 89 ? -1.549 -10.598 5.987 1.00 61.81 89 VAL A N 1
ATOM 731 C CA . VAL A 1 89 ? -1.284 -11.833 6.757 1.00 61.81 89 VAL A CA 1
ATOM 732 C C . VAL A 1 89 ? -0.186 -11.625 7.814 1.00 61.81 89 VAL A C 1
ATOM 734 O O . VAL A 1 89 ? -0.057 -12.411 8.748 1.00 61.81 89 VAL A O 1
ATOM 737 N N . LEU A 1 90 ? 0.589 -10.542 7.707 1.00 54.84 90 LEU A N 1
ATOM 738 C CA . LEU A 1 90 ? 1.729 -10.245 8.572 1.00 54.84 90 LEU A CA 1
ATOM 739 C C . LEU A 1 90 ? 1.412 -9.193 9.654 1.00 54.84 90 LEU A C 1
ATOM 741 O O . LEU A 1 90 ? 2.182 -9.052 10.599 1.00 54.84 90 LEU A O 1
ATOM 745 N N . ALA A 1 91 ? 0.275 -8.486 9.560 1.00 53.31 91 ALA A N 1
ATOM 746 C CA . ALA A 1 91 ? -0.108 -7.395 10.470 1.00 53.31 91 ALA A CA 1
ATOM 747 C C . ALA A 1 91 ? -1.200 -7.769 11.497 1.00 53.31 91 ALA A C 1
ATOM 749 O O . ALA A 1 91 ? -1.504 -6.984 12.400 1.00 53.31 91 ALA A O 1
ATOM 750 N N . GLN A 1 92 ? -1.813 -8.952 11.382 1.00 53.31 92 GLN A N 1
ATOM 751 C CA . GLN A 1 92 ? -2.913 -9.374 12.252 1.00 53.31 92 GLN A CA 1
ATOM 752 C C . GLN A 1 92 ? -2.481 -10.362 13.346 1.00 53.31 92 GLN A C 1
ATOM 754 O O . GLN A 1 92 ? -2.368 -11.556 13.101 1.00 53.31 92 GLN A O 1
ATOM 759 N N . LYS A 1 93 ? -2.385 -9.865 14.590 1.00 53.19 93 LYS A N 1
ATOM 760 C CA . LYS A 1 93 ? -3.054 -10.461 15.770 1.00 53.19 93 LYS A CA 1
ATOM 761 C C . LYS A 1 93 ? -2.970 -9.524 16.981 1.00 53.19 93 LYS A C 1
ATOM 763 O O . LYS A 1 93 ? -1.893 -9.243 17.500 1.00 53.19 93 LYS A O 1
ATOM 768 N N . LYS A 1 94 ? -4.124 -9.063 17.482 1.00 54.88 94 LYS A N 1
ATOM 769 C CA . LYS A 1 94 ? -4.247 -8.483 18.830 1.00 54.88 94 LYS A CA 1
ATOM 770 C C . LYS A 1 94 ? -4.771 -9.548 19.798 1.00 54.88 94 LYS A C 1
ATOM 772 O O . LYS A 1 94 ? -5.840 -10.100 19.581 1.00 54.88 94 LYS A O 1
ATOM 777 N N . ARG A 1 95 ? -4.028 -9.702 20.903 1.00 58.88 95 ARG A N 1
ATOM 778 C CA . ARG A 1 95 ? -4.387 -10.278 22.216 1.00 58.88 95 ARG A CA 1
ATOM 779 C C . ARG A 1 95 ? -4.828 -11.747 22.258 1.00 58.88 95 ARG A C 1
ATOM 781 O O . ARG A 1 95 ? -6.024 -12.010 22.246 1.00 58.88 95 ARG A O 1
ATOM 788 N N . THR A 1 96 ? -3.911 -12.673 22.571 1.00 44.16 96 THR A N 1
ATOM 789 C CA . THR A 1 96 ? -4.217 -13.770 23.520 1.00 44.16 96 THR A CA 1
ATOM 790 C C . THR A 1 96 ? -2.958 -14.383 24.165 1.00 44.16 96 THR A C 1
ATOM 792 O O . THR A 1 96 ? -2.081 -14.842 23.458 1.00 44.16 96 THR A O 1
ATOM 795 N N . LYS A 1 97 ? -2.954 -14.372 25.511 1.00 52.59 97 LYS A N 1
ATOM 796 C CA . LYS A 1 97 ? -2.254 -15.188 26.537 1.00 52.59 97 LYS A CA 1
ATOM 797 C C . LYS A 1 97 ? -0.730 -15.463 26.472 1.00 52.59 97 LYS A C 1
ATOM 799 O O . LYS A 1 97 ? -0.099 -15.597 25.441 1.00 52.59 97 LYS A O 1
ATOM 804 N N . GLN A 1 98 ? -0.162 -15.464 27.681 1.00 57.56 98 GLN A N 1
ATOM 805 C CA . GLN A 1 98 ? 1.249 -15.312 28.041 1.00 57.56 98 GLN A CA 1
ATOM 806 C C . GLN A 1 98 ? 2.124 -16.552 27.763 1.00 57.56 98 GLN A C 1
ATOM 808 O O . GLN A 1 98 ? 1.654 -17.681 27.826 1.00 57.56 98 GLN A O 1
ATOM 813 N N . MET A 1 99 ? 3.419 -16.272 27.558 1.00 48.22 99 MET A N 1
ATOM 814 C CA . MET A 1 99 ? 4.611 -17.137 27.423 1.00 48.22 99 MET A CA 1
ATOM 815 C C . MET A 1 99 ? 4.999 -17.710 26.045 1.00 48.22 99 MET A C 1
ATOM 817 O O . MET A 1 99 ? 6.197 -17.780 25.791 1.00 48.22 99 MET A O 1
ATOM 821 N N . GLU A 1 100 ? 4.088 -17.952 25.099 1.00 58.12 100 GLU A N 1
ATOM 822 C CA . GLU A 1 100 ? 4.467 -18.203 23.681 1.00 58.12 100 GLU A CA 1
ATOM 823 C C . GLU A 1 100 ? 4.498 -16.916 22.832 1.00 58.12 100 GLU A C 1
ATOM 825 O O . GLU A 1 100 ? 5.145 -16.843 21.786 1.00 58.12 100 GLU A O 1
ATOM 830 N N . GLY A 1 101 ? 3.875 -15.849 23.340 1.00 61.47 101 GLY A N 1
ATOM 831 C CA . GLY A 1 101 ? 3.676 -14.598 22.613 1.00 61.47 101 GLY A CA 1
ATOM 832 C C . GLY A 1 101 ? 4.930 -13.760 22.345 1.00 61.47 101 GLY A C 1
ATOM 833 O O . GLY A 1 101 ? 4.854 -12.880 21.501 1.00 61.47 101 GLY A O 1
ATOM 834 N N . LEU A 1 102 ? 6.068 -13.993 23.017 1.00 66.88 102 LEU A N 1
ATOM 835 C CA . LEU A 1 102 ? 7.305 -13.226 22.764 1.00 66.88 102 LEU A CA 1
ATOM 836 C C . LEU A 1 102 ? 7.952 -13.615 21.431 1.00 66.88 102 LEU A C 1
ATOM 838 O O . LEU A 1 102 ? 8.228 -12.733 20.626 1.00 66.88 102 LEU A O 1
ATOM 842 N N . LYS A 1 103 ? 8.116 -14.920 21.166 1.00 73.88 103 LYS A N 1
ATOM 843 C CA . LYS A 1 103 ? 8.633 -15.416 19.878 1.00 73.88 103 LYS A CA 1
ATOM 844 C C . LYS A 1 103 ? 7.653 -15.146 18.736 1.00 73.88 103 LYS A C 1
ATOM 846 O O . LYS A 1 103 ? 8.072 -14.823 17.628 1.00 73.88 103 LYS A O 1
ATOM 851 N N . GLU A 1 104 ? 6.349 -15.250 19.003 1.00 74.25 104 GLU A N 1
ATOM 852 C CA . GLU A 1 104 ? 5.309 -14.889 18.032 1.00 74.25 104 GLU A CA 1
ATOM 853 C C . GLU A 1 104 ? 5.348 -13.384 17.726 1.00 74.25 104 GLU A C 1
ATOM 855 O O . GLU A 1 104 ? 5.332 -13.008 16.557 1.00 74.25 104 GLU A O 1
ATOM 860 N N . MET A 1 105 ? 5.491 -12.517 18.740 1.00 72.88 105 MET A N 1
ATOM 861 C CA . MET A 1 105 ? 5.657 -11.075 18.515 1.00 72.88 105 MET A CA 1
ATOM 862 C C . MET A 1 105 ? 6.933 -10.745 17.765 1.00 72.88 105 MET A C 1
ATOM 864 O O . MET A 1 105 ? 6.887 -9.931 16.852 1.00 72.88 105 MET A O 1
ATOM 868 N N . GLU A 1 106 ? 8.051 -11.368 18.122 1.00 80.25 106 GLU A N 1
ATOM 869 C CA . GLU A 1 106 ? 9.319 -11.187 17.422 1.00 80.25 106 GLU A CA 1
ATOM 870 C C . GLU A 1 106 ? 9.168 -11.570 15.946 1.00 80.25 106 GLU A C 1
ATOM 872 O O . GLU A 1 106 ? 9.480 -10.769 15.073 1.00 80.25 106 GLU A O 1
ATOM 877 N N . THR A 1 107 ? 8.534 -12.710 15.660 1.00 80.50 107 THR A N 1
ATOM 878 C CA . THR A 1 107 ? 8.236 -13.160 14.290 1.00 80.50 107 THR A CA 1
ATOM 879 C C . THR A 1 107 ? 7.308 -12.194 13.545 1.00 80.50 107 THR A C 1
ATOM 881 O O . THR A 1 107 ? 7.518 -11.917 12.364 1.00 80.50 107 THR A O 1
ATOM 884 N N . ILE A 1 108 ? 6.273 -11.666 14.205 1.00 79.06 108 ILE A N 1
ATOM 885 C CA . ILE A 1 108 ? 5.351 -10.678 13.622 1.00 79.06 108 ILE A CA 1
ATOM 886 C C . ILE A 1 108 ? 6.084 -9.363 13.335 1.00 79.06 108 ILE A C 1
ATOM 888 O O . ILE A 1 108 ? 5.902 -8.779 12.269 1.00 79.06 108 ILE A O 1
ATOM 892 N N . MET A 1 109 ? 6.926 -8.899 14.259 1.00 80.88 109 MET A N 1
ATOM 893 C CA . MET A 1 109 ? 7.721 -7.684 14.090 1.00 80.88 109 MET A CA 1
ATOM 894 C C . MET A 1 109 ? 8.751 -7.836 12.970 1.00 80.88 109 MET A C 1
ATOM 896 O O . MET A 1 109 ? 8.897 -6.912 12.173 1.00 80.88 109 MET A O 1
ATOM 900 N N . GLU A 1 110 ? 9.422 -8.985 12.878 1.00 85.31 110 GLU A N 1
ATOM 901 C CA . GLU A 1 110 ? 10.340 -9.339 11.787 1.00 85.31 110 GLU A CA 1
ATOM 902 C C . GLU A 1 110 ? 9.613 -9.237 10.438 1.00 85.31 110 GLU A C 1
ATOM 904 O O . GLU A 1 110 ? 9.991 -8.465 9.562 1.00 85.31 110 GLU A O 1
ATOM 909 N N . ARG A 1 111 ? 8.460 -9.904 10.320 1.00 83.06 111 ARG A N 1
ATOM 910 C CA . ARG A 1 111 ? 7.629 -9.897 9.107 1.00 83.06 111 ARG A CA 1
ATOM 911 C C . ARG A 1 111 ? 7.085 -8.512 8.758 1.00 83.06 111 ARG A C 1
ATOM 913 O O . ARG A 1 111 ? 6.967 -8.167 7.580 1.00 83.06 111 ARG A O 1
ATOM 920 N N . ALA A 1 112 ? 6.742 -7.706 9.761 1.00 85.31 112 ALA A N 1
ATOM 921 C CA . ALA A 1 112 ? 6.315 -6.326 9.561 1.00 85.31 112 ALA A CA 1
ATOM 922 C C . ALA A 1 112 ? 7.468 -5.455 9.038 1.00 85.31 112 ALA A C 1
ATOM 924 O O . ALA A 1 112 ? 7.253 -4.644 8.134 1.00 85.31 112 ALA A O 1
ATOM 925 N N . LYS A 1 113 ? 8.692 -5.652 9.550 1.00 88.31 113 LYS A N 1
ATOM 926 C CA . LYS A 1 113 ? 9.901 -5.004 9.019 1.00 88.31 113 LYS A CA 1
ATOM 927 C C . LYS A 1 113 ? 10.155 -5.422 7.574 1.00 88.31 113 LYS A C 1
ATOM 929 O O . LYS A 1 113 ? 10.365 -4.547 6.739 1.00 88.31 113 LYS A O 1
ATOM 934 N N . ASP A 1 114 ? 10.067 -6.709 7.255 1.00 89.75 114 ASP A N 1
ATOM 935 C CA . ASP A 1 114 ? 10.248 -7.202 5.884 1.00 89.75 114 ASP A CA 1
ATOM 936 C C . ASP A 1 114 ? 9.234 -6.574 4.929 1.00 89.75 114 ASP A C 1
ATOM 938 O O . ASP A 1 114 ? 9.603 -6.014 3.900 1.00 89.75 114 ASP A O 1
ATOM 942 N N . SER A 1 115 ? 7.957 -6.573 5.311 1.00 86.88 115 SER A N 1
ATOM 943 C CA . SER A 1 115 ? 6.877 -5.951 4.532 1.00 86.88 115 SER A CA 1
ATOM 944 C C . SER A 1 115 ? 7.138 -4.467 4.284 1.00 86.88 115 SER A C 1
ATOM 946 O O . SER A 1 115 ? 6.933 -3.958 3.177 1.00 86.88 115 SER A O 1
ATOM 948 N N . PHE A 1 116 ? 7.621 -3.765 5.310 1.00 90.69 116 PHE A N 1
ATOM 949 C CA . PHE A 1 116 ? 8.029 -2.372 5.209 1.00 90.69 116 PHE A CA 1
ATOM 950 C C . PHE A 1 116 ? 9.182 -2.195 4.208 1.00 90.69 116 PHE A C 1
ATOM 952 O O . PHE A 1 116 ? 9.090 -1.349 3.315 1.00 90.69 116 PHE A O 1
ATOM 959 N N . TYR A 1 117 ? 10.245 -2.998 4.305 1.00 92.06 117 TYR A N 1
ATOM 960 C CA . TYR A 1 117 ? 11.403 -2.897 3.413 1.00 92.06 117 TYR A CA 1
ATOM 961 C C . TYR A 1 117 ? 11.082 -3.293 1.976 1.00 92.06 117 TYR A C 1
ATOM 963 O O . TYR A 1 117 ? 11.568 -2.633 1.056 1.00 92.06 117 TYR A O 1
ATOM 971 N N . ILE A 1 118 ? 10.237 -4.302 1.770 1.00 88.75 118 ILE A N 1
ATOM 972 C CA . ILE A 1 118 ? 9.729 -4.685 0.451 1.00 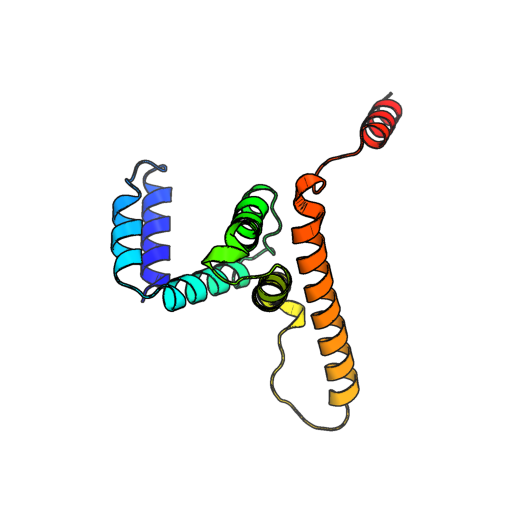88.75 118 ILE A CA 1
ATOM 973 C C . ILE A 1 118 ? 8.961 -3.505 -0.144 1.00 88.75 118 ILE A C 1
ATOM 975 O O . ILE A 1 118 ? 9.312 -3.041 -1.225 1.00 88.75 118 ILE A O 1
ATOM 979 N N . THR A 1 119 ? 7.996 -2.940 0.590 1.00 87.88 119 THR A N 1
ATOM 980 C CA . THR A 1 119 ? 7.215 -1.776 0.128 1.00 87.88 119 THR A CA 1
ATOM 981 C C . THR A 1 119 ? 8.122 -0.596 -0.220 1.00 87.88 119 THR A C 1
ATOM 983 O O . THR A 1 119 ? 7.994 0.000 -1.287 1.00 87.88 119 THR A O 1
ATOM 986 N N . LYS A 1 120 ? 9.093 -0.285 0.644 1.00 89.94 120 LYS A N 1
ATOM 987 C CA . LYS A 1 120 ? 10.071 0.782 0.411 1.00 89.94 120 LYS A CA 1
ATOM 988 C C . LYS A 1 120 ? 10.893 0.515 -0.854 1.00 89.94 120 LYS A C 1
ATOM 990 O O . LYS A 1 120 ? 11.008 1.395 -1.700 1.00 89.94 120 LYS A O 1
ATOM 995 N N . THR A 1 121 ? 11.436 -0.691 -1.002 1.00 89.12 121 THR A N 1
ATOM 996 C CA . THR A 1 121 ? 12.249 -1.097 -2.161 1.00 89.12 121 THR A CA 1
ATOM 997 C C . THR A 1 121 ? 11.457 -1.004 -3.456 1.00 89.12 121 THR A C 1
ATOM 999 O O . THR A 1 121 ? 11.998 -0.531 -4.456 1.00 89.12 121 THR A O 1
ATOM 1002 N N . LEU A 1 122 ? 10.183 -1.399 -3.429 1.00 85.81 122 LEU A N 1
ATOM 1003 C CA . LEU A 1 122 ? 9.298 -1.327 -4.585 1.00 85.81 122 LEU A CA 1
ATOM 1004 C C . LEU A 1 122 ? 9.085 0.119 -5.042 1.00 85.81 122 LEU A C 1
ATOM 1006 O O . LEU A 1 122 ? 9.238 0.421 -6.222 1.00 85.81 122 LEU A O 1
ATOM 1010 N N . VAL A 1 123 ? 8.814 1.028 -4.101 1.00 84.88 123 VAL A N 1
ATOM 1011 C CA . VAL A 1 123 ? 8.646 2.456 -4.407 1.00 84.88 123 VAL A CA 1
ATOM 1012 C C . VAL A 1 123 ? 9.958 3.079 -4.897 1.00 84.88 123 VAL A C 1
ATOM 1014 O O . VAL A 1 123 ? 9.939 3.863 -5.838 1.00 84.88 123 VAL A O 1
ATOM 1017 N N . TYR A 1 124 ? 11.112 2.720 -4.326 1.00 86.69 124 TYR A N 1
ATOM 1018 C CA . TYR A 1 124 ? 12.406 3.253 -4.781 1.00 86.69 124 TYR A CA 1
ATOM 1019 C C . TYR A 1 124 ? 12.814 2.766 -6.175 1.00 86.69 124 TYR A C 1
ATOM 1021 O O . TYR A 1 124 ? 13.339 3.547 -6.961 1.00 86.69 124 TYR A O 1
ATOM 1029 N N . ASN A 1 125 ? 12.587 1.490 -6.486 1.00 85.94 125 ASN A N 1
ATOM 1030 C CA . ASN A 1 125 ? 13.055 0.869 -7.730 1.00 85.94 125 ASN A CA 1
ATOM 1031 C C . ASN A 1 125 ? 11.987 0.841 -8.825 1.00 85.94 125 ASN A C 1
ATOM 1033 O O . ASN A 1 125 ? 12.130 0.120 -9.810 1.00 85.94 125 ASN A O 1
ATOM 1037 N N . HIS A 1 126 ? 10.918 1.616 -8.670 1.00 81.38 126 HIS A N 1
ATOM 1038 C CA . HIS A 1 126 ? 9.746 1.535 -9.528 1.00 81.38 126 HIS A CA 1
ATOM 1039 C C . HIS A 1 126 ? 10.027 1.640 -11.031 1.00 81.38 126 HIS A C 1
ATOM 1041 O O . HIS A 1 126 ? 9.360 0.972 -11.812 1.00 81.38 126 HIS A O 1
ATOM 1047 N N . LEU A 1 127 ? 11.031 2.424 -11.436 1.00 81.19 127 LEU A N 1
ATOM 1048 C CA . LEU A 1 127 ? 11.392 2.615 -12.846 1.00 81.19 127 LEU A CA 1
ATOM 1049 C C . LEU A 1 127 ? 11.900 1.336 -13.522 1.00 81.19 127 LEU A C 1
ATOM 1051 O O . LEU A 1 127 ? 11.771 1.188 -14.732 1.00 81.19 127 LEU A O 1
ATOM 1055 N N . VAL A 1 128 ? 12.499 0.426 -12.753 1.00 83.00 128 VAL A N 1
ATOM 1056 C CA . VAL A 1 128 ? 13.083 -0.825 -13.263 1.00 83.00 128 VAL A CA 1
ATOM 1057 C C . VAL A 1 128 ? 12.250 -2.050 -12.900 1.00 83.00 128 VAL A C 1
ATOM 1059 O O . VAL A 1 128 ? 12.535 -3.150 -13.374 1.00 83.00 128 VAL A O 1
ATOM 1062 N N . LEU A 1 129 ? 11.214 -1.886 -12.073 1.00 80.69 129 LEU A N 1
ATOM 1063 C CA . LEU A 1 129 ? 10.284 -2.969 -11.788 1.00 80.69 129 LEU A CA 1
ATOM 1064 C C . LEU A 1 129 ? 9.564 -3.402 -13.064 1.00 80.69 129 LEU A C 1
ATOM 1066 O O . LEU A 1 129 ? 9.327 -2.610 -13.975 1.00 80.69 129 LEU A O 1
ATOM 1070 N N . PHE A 1 130 ? 9.255 -4.698 -13.127 1.00 78.88 130 PHE A N 1
ATOM 1071 C CA . PHE A 1 130 ? 8.569 -5.347 -14.250 1.00 78.88 130 PHE A CA 1
ATOM 1072 C C . PHE A 1 130 ? 9.295 -5.261 -15.608 1.00 78.88 130 PHE A C 1
ATOM 1074 O O . PHE A 1 130 ? 8.822 -5.829 -16.591 1.00 78.88 130 PHE A O 1
ATOM 1081 N N . HIS A 1 131 ? 10.484 -4.651 -15.671 1.00 84.00 131 HIS A N 1
ATOM 1082 C CA . HIS A 1 131 ? 11.355 -4.731 -16.834 1.00 84.00 131 HIS A CA 1
ATOM 1083 C C . HIS A 1 131 ? 12.107 -6.056 -16.828 1.00 84.00 131 HIS A C 1
ATOM 1085 O O . HIS A 1 131 ? 12.881 -6.351 -15.918 1.00 84.00 131 HIS A O 1
ATOM 1091 N N . VAL A 1 132 ? 11.913 -6.852 -17.879 1.00 84.88 132 VAL A N 1
ATOM 1092 C CA . VAL A 1 132 ? 12.711 -8.058 -18.104 1.00 84.88 132 VAL A CA 1
ATOM 1093 C C . VAL A 1 132 ? 14.029 -7.645 -18.763 1.00 84.88 132 VAL A C 1
ATOM 1095 O O . VAL A 1 132 ? 14.004 -7.106 -19.873 1.00 84.88 132 VAL A O 1
ATOM 1098 N N . PRO A 1 133 ? 15.192 -7.906 -18.141 1.00 88.94 133 PRO A N 1
ATOM 1099 C CA . PRO A 1 133 ? 16.474 -7.605 -18.756 1.00 88.94 133 PRO A CA 1
ATOM 1100 C C . PRO A 1 133 ? 16.627 -8.258 -20.143 1.00 88.94 133 PRO A C 1
ATOM 1102 O O . PRO A 1 133 ? 16.300 -9.443 -20.295 1.00 88.94 133 PRO A O 1
ATOM 1105 N N . PRO A 1 134 ? 17.201 -7.559 -21.145 1.00 90.56 134 PRO A N 1
ATOM 1106 C CA . PRO A 1 134 ? 17.316 -8.077 -22.512 1.00 90.56 134 PRO A CA 1
ATOM 1107 C C . PRO A 1 134 ? 18.027 -9.433 -22.613 1.00 90.56 134 PRO A C 1
ATOM 1109 O O . PRO A 1 134 ? 17.685 -10.262 -23.456 1.00 90.56 134 PRO A O 1
ATOM 1112 N N . TYR A 1 135 ? 18.988 -9.701 -21.722 1.00 91.62 135 TYR A N 1
ATOM 1113 C CA . TYR A 1 135 ? 19.707 -10.975 -21.701 1.00 91.62 135 TYR A CA 1
ATOM 1114 C C . TYR A 1 135 ? 18.811 -12.161 -21.307 1.00 91.62 135 TYR A C 1
ATOM 1116 O O . TYR A 1 135 ? 19.001 -13.256 -21.836 1.00 91.62 135 TYR A O 1
ATOM 1124 N N . LEU A 1 136 ? 17.810 -11.966 -20.437 1.00 89.62 136 LEU A N 1
ATOM 1125 C CA . LEU A 1 136 ? 16.845 -13.016 -20.087 1.00 89.62 136 LEU A CA 1
ATOM 1126 C C . LEU A 1 136 ? 15.895 -13.298 -21.253 1.00 89.62 136 LEU A C 1
ATOM 1128 O O . LEU A 1 136 ? 15.612 -14.459 -21.549 1.00 89.62 136 LEU A O 1
ATOM 1132 N N . ILE A 1 137 ? 15.473 -12.257 -21.977 1.00 89.56 137 ILE A N 1
ATOM 1133 C CA . ILE A 1 137 ? 14.677 -12.405 -23.205 1.00 89.56 137 ILE A CA 1
ATOM 1134 C C . ILE A 1 137 ? 15.456 -13.234 -24.233 1.00 89.56 137 ILE A C 1
ATOM 1136 O O . ILE A 1 137 ? 14.930 -14.204 -24.785 1.00 89.56 137 ILE A O 1
ATOM 1140 N N . ALA A 1 138 ? 16.737 -12.912 -24.432 1.00 90.94 138 ALA A N 1
ATOM 1141 C CA . ALA A 1 138 ? 17.612 -13.650 -25.336 1.00 90.94 138 ALA A CA 1
ATOM 1142 C C . ALA A 1 138 ? 17.793 -15.123 -24.917 1.00 90.94 138 ALA A C 1
ATOM 1144 O O . ALA A 1 138 ? 17.810 -16.009 -25.773 1.00 90.94 138 ALA A O 1
ATOM 1145 N N . GLN A 1 139 ? 17.891 -15.418 -23.615 1.00 92.31 139 GLN A N 1
ATOM 1146 C CA . GLN A 1 139 ? 17.963 -16.796 -23.110 1.00 92.31 139 GLN A CA 1
ATOM 1147 C C . GLN A 1 139 ? 16.681 -17.591 -23.393 1.00 92.31 139 GLN A C 1
ATOM 1149 O O . GLN A 1 139 ? 16.759 -18.740 -23.829 1.00 92.31 139 GLN A O 1
ATOM 1154 N N . ILE A 1 140 ? 15.507 -16.987 -23.193 1.00 88.94 140 ILE A N 1
ATOM 1155 C CA . ILE A 1 140 ? 14.215 -17.635 -23.467 1.00 88.94 140 ILE A CA 1
ATOM 1156 C C . ILE A 1 140 ? 14.060 -17.917 -24.966 1.00 88.94 140 ILE A C 1
ATOM 1158 O O . ILE A 1 140 ? 13.649 -19.012 -25.344 1.00 88.94 140 ILE A O 1
ATOM 1162 N N . GLN A 1 141 ? 14.426 -16.964 -25.827 1.00 87.06 141 GLN A N 1
ATOM 1163 C CA . GLN A 1 141 ? 14.363 -17.135 -27.283 1.00 87.06 141 GLN A CA 1
ATOM 1164 C C . GLN A 1 141 ? 15.288 -18.251 -27.785 1.00 87.06 141 GLN A C 1
ATOM 1166 O O . GLN A 1 141 ? 14.933 -18.957 -28.726 1.00 87.06 141 GLN A O 1
ATOM 1171 N N . ARG A 1 142 ? 16.447 -18.451 -27.144 1.00 86.69 142 ARG A N 1
ATOM 1172 C CA . ARG A 1 142 ? 17.368 -19.555 -27.460 1.00 86.69 142 ARG A CA 1
ATOM 1173 C C . ARG A 1 142 ? 16.840 -20.922 -27.032 1.00 86.69 142 ARG A C 1
ATOM 1175 O O . ARG A 1 142 ? 17.089 -21.881 -27.739 1.00 86.69 142 ARG A O 1
ATOM 1182 N N . ARG A 1 143 ? 16.114 -21.013 -25.912 1.00 75.88 143 ARG A N 1
ATOM 1183 C CA . ARG A 1 143 ? 15.524 -22.275 -25.420 1.00 75.88 143 ARG A CA 1
ATOM 1184 C C . ARG A 1 143 ? 14.287 -22.739 -26.200 1.00 75.88 143 ARG A C 1
ATOM 1186 O O . ARG A 1 143 ? 13.861 -23.870 -26.015 1.00 75.88 143 ARG A O 1
ATOM 1193 N N . LYS A 1 144 ? 13.680 -21.862 -27.008 1.00 67.88 144 LYS A N 1
ATOM 1194 C CA . LYS A 1 144 ? 12.526 -22.179 -27.870 1.00 67.88 144 LYS A CA 1
ATOM 1195 C C . LYS A 1 144 ? 12.920 -22.682 -29.271 1.00 67.88 144 LYS A C 1
ATOM 1197 O O . LYS A 1 144 ? 12.024 -22.990 -30.051 1.00 67.88 144 LYS A O 1
ATOM 1202 N N . LYS A 1 145 ? 14.216 -22.711 -29.595 1.00 52.53 145 LYS A N 1
ATOM 1203 C CA . LYS A 1 145 ? 14.779 -23.352 -30.792 1.00 52.53 145 LYS A CA 1
ATOM 1204 C C . LYS A 1 145 ? 15.355 -24.706 -30.412 1.00 52.53 145 LYS A C 1
ATOM 1206 O O . LYS A 1 145 ? 15.296 -25.598 -31.280 1.00 52.53 145 LYS A O 1
#

InterPro domains:
  IPR000198 Rho GTPase-activating protein domain [PF00620] (21-64)
  IPR000198 Rho GTPase-activating protein domain [PS50238] (1-145)
  IPR000198 Rho GTPase-activating protein domain [SM00324] (4-127)
  IPR008936 Rho GTPase activation protein [G3DSA:1.10.555.10] (2-64)
  IPR008936 Rho GTPase activation protein [G3DSA:1.10.555.10] (65-143)
  IPR008936 Rho GTPase activation protein [SSF48350] (19-133)

Radius of gyration: 19.84 Å; chains: 1; bounding box: 43×43×59 Å

Foldseek 3Di:
DLLVVVVVVVVVCVVVPVPDDCVVVVVSVVVDDPVVVVVSVLVVQQPDPAHDPDLVCLVVLLVVCVVCVPNVCHLLNSLLSNLCSRPVVLQDDDDDDDDVVVVVVVSSVVSSVVSSVVSSVCSVCSVCPPDDPVVVVVVVVVVVD

pLDDT: mean 80.04, std 11.35, range [44.16, 92.56]

Secondary structure (DSSP, 8-state):
-HHHHHHHHHHHHHHTTT-S-THHHHHHHTTS-HHHHHHHHHHHHHHSSS----HHHHHHHHHHHHTHHHH---HHHHHHHHHHHHSGGGT------SSSHHHHHHHHHHHHHHHHHHHHHHHHTTTTTTPPPHHHHHHHHHHT-

Organism: NCBI:txid334625